Protein AF-A0A0B1RZM0-F1 (afdb_monomer_lite)

Radius of gyration: 15.38 Å; chains: 1; bounding box: 34×29×54 Å

pLDDT: mean 91.96, std 8.68, range [46.91, 98.44]

InterPro domains:
  IPR001818 Peptidase M10, metallopeptidase [PF00413] (10-128)
  IPR024079 Metallopeptidase, catalytic domain superfamily [G3DSA:3.40.390.10] (1-130)

Structure (mmCIF, N/CA/C/O backbone):
data_AF-A0A0B1RZM0-F1
#
_entry.id   AF-A0A0B1RZM0-F1
#
loop_
_atom_site.group_PDB
_atom_site.id
_atom_site.type_symbol
_atom_site.label_atom_id
_atom_site.label_alt_id
_atom_site.label_comp_id
_atom_site.label_asym_id
_atom_site.label_entity_id
_atom_site.label_seq_id
_atom_site.pdbx_PDB_ins_code
_atom_site.Cartn_x
_atom_site.Cartn_y
_atom_site.Cartn_z
_atom_site.occupancy
_atom_site.B_iso_or_equiv
_atom_site.auth_seq_id
_atom_site.auth_comp_id
_atom_site.auth_asym_id
_atom_site.auth_atom_id
_atom_site.pdbx_PDB_model_num
ATOM 1 N N . THR A 1 1 ? 2.338 5.788 38.577 1.00 54.31 1 THR A N 1
ATOM 2 C CA . THR A 1 1 ? 1.217 4.936 38.126 1.00 54.31 1 THR A CA 1
ATOM 3 C C . THR A 1 1 ? 1.691 4.113 36.946 1.00 54.31 1 THR A C 1
ATOM 5 O O . THR A 1 1 ? 2.111 4.678 35.945 1.00 54.31 1 THR A O 1
ATOM 8 N N . ASN A 1 2 ? 1.730 2.788 37.085 1.00 46.91 2 ASN A N 1
ATOM 9 C CA . ASN A 1 2 ? 2.232 1.897 36.039 1.00 46.91 2 ASN A CA 1
ATOM 10 C C . ASN A 1 2 ? 1.109 1.699 35.005 1.00 46.91 2 ASN A C 1
ATOM 12 O O . ASN A 1 2 ? 0.210 0.887 35.214 1.00 46.91 2 ASN A O 1
ATOM 16 N N . LYS A 1 3 ? 1.063 2.534 33.957 1.00 60.00 3 LYS A N 1
ATOM 17 C CA . LYS A 1 3 ? 0.074 2.367 32.882 1.00 60.00 3 LYS A CA 1
ATOM 18 C C . LYS A 1 3 ? 0.432 1.094 32.119 1.00 60.00 3 LYS A C 1
ATOM 20 O O . LYS A 1 3 ? 1.514 1.020 31.544 1.00 60.00 3 LYS A O 1
ATOM 25 N N . LEU A 1 4 ? -0.478 0.120 32.115 1.00 59.69 4 LEU A N 1
ATOM 26 C CA . LEU A 1 4 ? -0.392 -1.042 31.232 1.00 59.69 4 LEU A CA 1
ATOM 27 C C . LEU A 1 4 ? -0.128 -0.562 29.793 1.00 59.69 4 LEU A C 1
ATOM 29 O O . LEU A 1 4 ? -0.712 0.450 29.380 1.00 59.69 4 LEU A O 1
ATOM 33 N N . PRO A 1 5 ? 0.749 -1.242 29.034 1.00 65.62 5 PRO A N 1
ATOM 34 C CA . PRO A 1 5 ? 1.026 -0.856 27.661 1.00 65.62 5 PRO A CA 1
ATOM 35 C C . PRO A 1 5 ? -0.283 -0.845 26.869 1.00 65.62 5 PRO A C 1
ATOM 37 O O . PRO A 1 5 ? -1.070 -1.793 26.930 1.00 65.62 5 PRO A O 1
ATOM 40 N N . LYS A 1 6 ? -0.539 0.250 26.143 1.00 75.44 6 LYS A N 1
ATOM 41 C CA . LYS A 1 6 ? -1.706 0.339 25.260 1.00 75.44 6 LYS A 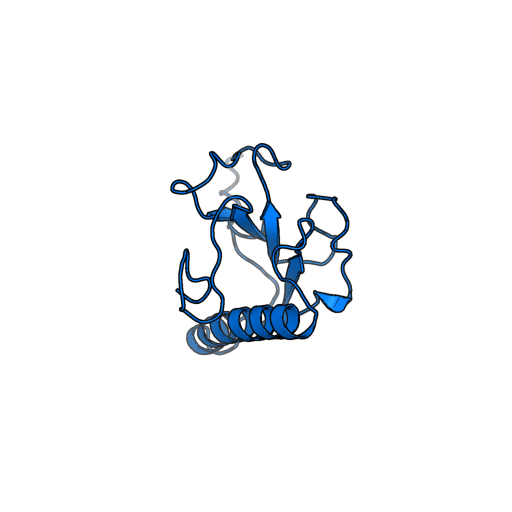CA 1
ATOM 42 C C . LYS A 1 6 ? -1.649 -0.830 24.275 1.00 75.44 6 LYS A C 1
ATOM 44 O O . LYS A 1 6 ? -0.633 -1.012 23.603 1.00 75.44 6 LYS A O 1
ATOM 49 N N . ARG A 1 7 ? -2.724 -1.625 24.209 1.00 81.00 7 ARG A N 1
ATOM 50 C CA . ARG A 1 7 ? -2.823 -2.753 23.274 1.00 81.00 7 ARG A CA 1
ATOM 51 C C . ARG A 1 7 ? -2.710 -2.215 21.850 1.00 81.00 7 ARG A C 1
ATOM 53 O O . ARG A 1 7 ? -3.385 -1.250 21.496 1.00 81.00 7 ARG A O 1
ATOM 60 N N . LYS A 1 8 ? -1.846 -2.841 21.057 1.00 90.19 8 LYS A N 1
ATOM 61 C CA . LYS A 1 8 ? -1.613 -2.481 19.660 1.00 90.19 8 LYS A CA 1
ATOM 62 C C . LYS A 1 8 ? -2.626 -3.191 18.757 1.00 90.19 8 LYS A C 1
ATOM 64 O O . LYS A 1 8 ? -2.283 -4.150 18.075 1.00 90.19 8 LYS A O 1
ATOM 69 N N . ILE A 1 9 ? -3.889 -2.776 18.855 1.00 92.62 9 ILE A N 1
ATOM 70 C CA . ILE A 1 9 ? -5.033 -3.374 18.149 1.00 92.62 9 ILE A CA 1
ATOM 71 C C . ILE A 1 9 ? -5.941 -2.286 17.567 1.00 92.62 9 ILE A C 1
ATOM 73 O O . ILE A 1 9 ? -6.014 -1.175 18.104 1.00 92.62 9 ILE A O 1
ATOM 77 N N . TRP A 1 10 ? -6.654 -2.625 16.497 1.00 93.69 10 TRP A N 1
ATOM 78 C CA . TRP A 1 10 ? -7.816 -1.860 16.055 1.00 93.69 10 TRP A CA 1
ATOM 79 C C . TRP A 1 10 ? -8.986 -2.123 16.999 1.00 93.69 10 TRP A C 1
ATOM 81 O O . TRP A 1 10 ? -9.141 -3.234 17.503 1.00 93.69 10 TRP A O 1
ATOM 91 N N . HIS A 1 11 ? -9.766 -1.085 17.287 1.00 92.06 11 HIS A N 1
ATOM 92 C CA . HIS A 1 11 ? -10.945 -1.195 18.158 1.00 92.06 11 HIS A CA 1
ATOM 93 C C . HIS A 1 11 ? -12.248 -1.081 17.360 1.00 92.06 11 HIS A C 1
ATOM 95 O O . HIS A 1 11 ? -13.318 -1.406 17.867 1.00 92.06 11 HIS A O 1
ATOM 101 N N . GLN A 1 12 ? -12.149 -0.608 16.122 1.00 93.94 12 GLN A N 1
ATOM 102 C CA . GLN A 1 12 ? -13.216 -0.545 15.146 1.00 93.94 12 GLN A CA 1
ATOM 103 C C . GLN A 1 12 ? -13.265 -1.831 14.310 1.00 93.94 12 GLN A C 1
ATOM 105 O O . GLN A 1 12 ? -12.244 -2.489 14.117 1.00 93.94 12 GLN A O 1
ATOM 110 N N . ARG A 1 13 ? -14.461 -2.163 13.814 1.00 95.81 13 ARG A N 1
ATOM 111 C CA . ARG A 1 13 ? -14.703 -3.302 12.916 1.00 95.81 13 ARG A CA 1
ATOM 112 C C . ARG A 1 13 ? -14.264 -2.997 11.484 1.00 95.81 13 ARG A C 1
ATOM 114 O O . ARG A 1 13 ? -13.594 -3.811 10.869 1.00 95.81 13 ARG A O 1
ATOM 121 N N . VAL A 1 14 ? -14.633 -1.820 10.982 1.00 97.94 14 VAL A N 1
ATOM 122 C CA . VAL A 1 14 ? -14.304 -1.379 9.621 1.00 97.94 14 VAL A CA 1
ATOM 123 C C . VAL A 1 14 ? -12.930 -0.721 9.617 1.00 97.94 14 VAL A C 1
ATOM 125 O O . VAL A 1 14 ? -12.705 0.238 10.355 1.00 97.94 14 VAL A O 1
ATOM 128 N N . ILE A 1 15 ? -12.039 -1.234 8.779 1.00 98.12 15 ILE A N 1
ATOM 129 C CA . ILE A 1 15 ? -10.664 -0.789 8.585 1.00 98.12 15 ILE A CA 1
ATOM 130 C C . ILE A 1 15 ? -10.547 -0.232 7.171 1.00 98.12 15 ILE A C 1
ATOM 132 O O . ILE A 1 15 ? -10.562 -0.971 6.185 1.00 9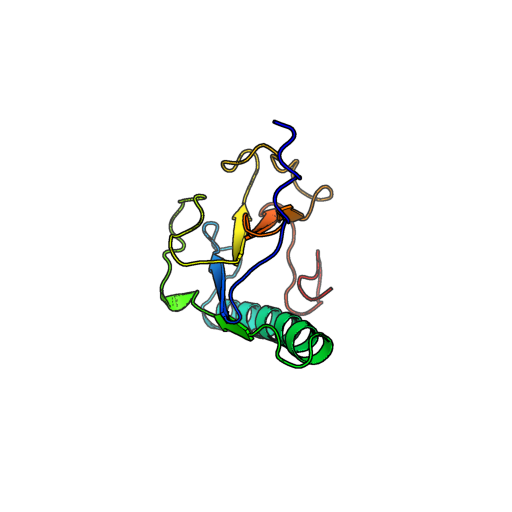8.12 15 ILE A O 1
ATOM 136 N N . ASN A 1 16 ? -10.416 1.085 7.055 1.00 98.38 16 ASN A N 1
ATOM 137 C CA . ASN A 1 16 ? -10.210 1.718 5.758 1.00 98.38 16 ASN A CA 1
ATOM 138 C C . ASN A 1 16 ? -8.756 1.534 5.319 1.00 98.38 16 ASN A C 1
ATOM 140 O O . ASN A 1 16 ? -7.836 1.910 6.047 1.00 98.38 16 ASN A O 1
ATOM 144 N N . TRP A 1 17 ? -8.521 1.024 4.116 1.00 98.44 17 TRP A N 1
ATOM 145 C CA . TRP A 1 17 ? -7.176 0.908 3.560 1.00 98.44 17 TRP A CA 1
ATOM 146 C C . TRP A 1 17 ? -7.050 1.645 2.233 1.00 98.44 17 TRP A C 1
ATOM 148 O O . TRP A 1 17 ? -8.018 1.806 1.487 1.00 98.44 17 TRP A O 1
ATOM 158 N N . ALA A 1 18 ? -5.842 2.112 1.938 1.00 97.94 18 ALA A N 1
ATOM 159 C CA . ALA A 1 18 ? -5.543 2.776 0.682 1.00 97.94 18 ALA A CA 1
ATOM 160 C C . ALA A 1 18 ? -4.205 2.313 0.114 1.00 97.94 18 ALA A C 1
ATOM 162 O O . ALA A 1 18 ? -3.234 2.178 0.851 1.00 97.94 18 ALA A O 1
ATOM 163 N N . PHE A 1 19 ? -4.156 2.118 -1.201 1.00 97.12 19 PHE A N 1
ATOM 164 C CA . PHE A 1 19 ? -2.925 1.886 -1.947 1.00 97.12 19 PHE A CA 1
ATOM 165 C C . PHE A 1 19 ? -2.477 3.169 -2.654 1.00 97.12 19 PHE A C 1
ATOM 167 O O . PHE A 1 19 ? -3.253 3.775 -3.401 1.00 97.12 19 PHE A O 1
ATOM 174 N N . ARG A 1 20 ? -1.225 3.585 -2.427 1.00 96.25 20 ARG A N 1
ATOM 175 C CA . ARG A 1 20 ? -0.642 4.816 -2.975 1.00 96.25 20 ARG A CA 1
ATOM 176 C C . ARG A 1 20 ? 0.693 4.547 -3.662 1.00 96.25 20 ARG A C 1
ATOM 178 O O . ARG A 1 20 ? 1.629 4.014 -3.072 1.00 96.25 20 ARG A O 1
ATOM 185 N N . ASP A 1 21 ? 0.786 5.000 -4.908 1.00 94.38 21 ASP A N 1
ATOM 186 C CA . ASP A 1 21 ? 1.966 4.852 -5.766 1.00 94.38 21 ASP A CA 1
ATOM 187 C C . ASP A 1 21 ? 2.467 6.230 -6.242 1.00 94.38 21 ASP A C 1
ATOM 189 O O . ASP A 1 21 ? 2.177 6.658 -7.366 1.00 94.38 21 ASP A O 1
ATOM 193 N N . PRO A 1 22 ? 3.204 6.975 -5.394 1.00 93.56 22 PRO A N 1
ATOM 194 C CA . PRO A 1 22 ? 3.723 8.293 -5.759 1.00 93.56 22 PRO A CA 1
ATOM 195 C C . PRO A 1 22 ? 4.837 8.246 -6.815 1.00 93.56 22 PRO A C 1
ATOM 197 O O . PRO A 1 22 ? 5.164 9.284 -7.401 1.00 93.56 22 PRO A O 1
ATOM 200 N N . PHE A 1 23 ? 5.412 7.068 -7.070 1.00 92.81 23 PHE A N 1
ATOM 201 C CA . PHE A 1 23 ? 6.501 6.857 -8.026 1.00 92.81 23 PHE A CA 1
ATOM 202 C C . PHE A 1 23 ? 6.019 6.375 -9.397 1.00 92.81 23 PHE A C 1
ATOM 204 O O . PHE A 1 23 ? 6.814 6.356 -10.336 1.00 92.81 23 PHE A O 1
ATOM 211 N N . LYS A 1 24 ? 4.723 6.067 -9.539 1.00 92.00 24 LYS A N 1
ATOM 212 C CA . LYS A 1 24 ? 4.109 5.544 -10.768 1.00 92.00 24 LYS A CA 1
ATOM 213 C C . LYS A 1 24 ? 4.767 4.241 -11.239 1.00 92.00 24 LYS A C 1
ATOM 215 O O . LYS A 1 24 ? 4.975 4.056 -12.439 1.00 92.00 24 LYS A O 1
ATOM 220 N N . LEU A 1 25 ? 5.105 3.357 -10.300 1.00 92.25 25 LEU A N 1
ATOM 221 C CA . LEU A 1 25 ? 5.646 2.026 -10.600 1.00 92.25 25 LEU A CA 1
ATOM 222 C C . LEU A 1 25 ? 4.609 1.139 -11.291 1.00 92.25 25 LEU A C 1
ATOM 224 O O . LEU A 1 25 ? 4.945 0.314 -12.141 1.00 92.25 25 LEU A O 1
ATOM 228 N N . VAL A 1 26 ? 3.335 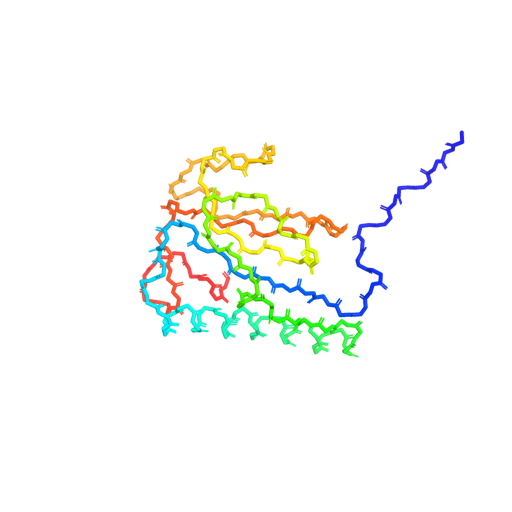1.334 -10.961 1.00 92.25 26 VAL A N 1
ATOM 229 C CA . VAL A 1 26 ? 2.215 0.678 -11.626 1.00 92.25 26 VAL A CA 1
ATOM 230 C C . VAL A 1 26 ? 1.787 1.564 -12.789 1.00 92.25 26 VAL A C 1
ATOM 232 O O . VAL A 1 26 ? 1.324 2.683 -12.578 1.00 92.25 26 VAL A O 1
ATOM 235 N N . ALA A 1 27 ? 1.993 1.093 -14.021 1.00 84.56 27 ALA A N 1
ATOM 236 C CA . ALA A 1 27 ? 1.971 1.937 -15.220 1.00 84.56 27 ALA A CA 1
ATOM 237 C C . ALA A 1 27 ? 0.615 2.617 -15.495 1.00 84.56 27 ALA A C 1
ATOM 239 O O . ALA A 1 27 ? 0.556 3.828 -15.731 1.00 84.56 27 ALA A O 1
ATOM 240 N N . ASP A 1 28 ? -0.477 1.863 -15.420 1.00 88.50 28 ASP A N 1
ATOM 241 C CA . ASP A 1 28 ? -1.808 2.277 -15.864 1.00 88.50 28 ASP A CA 1
ATOM 242 C C . ASP A 1 28 ? -2.893 1.942 -14.827 1.00 88.50 28 ASP A C 1
ATOM 244 O O . ASP A 1 28 ? -2.645 1.278 -13.816 1.00 88.50 28 ASP A O 1
ATOM 248 N N . ASP A 1 29 ? -4.095 2.472 -15.052 1.00 89.81 29 ASP A N 1
ATOM 249 C CA . ASP A 1 29 ? -5.215 2.334 -14.117 1.00 89.81 29 ASP A CA 1
ATOM 250 C C . ASP A 1 29 ? -5.740 0.898 -14.033 1.00 89.81 29 ASP A C 1
ATOM 252 O O . ASP A 1 29 ? -6.200 0.486 -12.970 1.00 89.81 29 ASP A O 1
ATOM 256 N N . GLU A 1 30 ? -5.607 0.115 -15.106 1.00 92.19 30 GLU A N 1
ATOM 257 C CA . GLU A 1 30 ? -5.979 -1.301 -15.123 1.00 92.19 30 GLU A CA 1
ATOM 258 C C . GLU A 1 30 ? -5.067 -2.110 -14.194 1.00 92.19 30 GLU A C 1
ATOM 260 O O . GLU A 1 30 ? -5.543 -2.852 -13.334 1.00 92.19 30 GLU A O 1
ATOM 265 N N . ARG A 1 31 ? -3.751 -1.899 -14.268 1.00 92.06 31 ARG A N 1
ATOM 266 C CA . ARG A 1 31 ? -2.786 -2.530 -13.361 1.00 92.06 31 ARG A CA 1
ATOM 267 C C . ARG A 1 31 ? -2.952 -2.044 -11.926 1.00 92.06 31 ARG A C 1
ATOM 269 O O . ARG A 1 31 ? -2.827 -2.845 -11.005 1.00 92.06 31 ARG A O 1
ATOM 276 N N . ARG A 1 32 ? -3.266 -0.763 -11.702 1.00 92.81 32 ARG A N 1
ATOM 277 C CA . ARG A 1 32 ? -3.576 -0.255 -10.349 1.00 92.81 32 ARG A CA 1
ATOM 278 C C . ARG A 1 32 ? -4.830 -0.913 -9.789 1.00 92.81 32 ARG A C 1
ATOM 280 O O . ARG A 1 32 ? -4.859 -1.254 -8.609 1.00 92.81 32 ARG A O 1
ATOM 287 N N . HIS A 1 33 ? -5.846 -1.113 -10.624 1.00 93.69 33 HIS A N 1
ATOM 288 C CA . HIS A 1 33 ? -7.035 -1.862 -10.245 1.00 93.69 33 HIS A CA 1
ATOM 289 C C . HIS A 1 33 ? -6.690 -3.317 -9.906 1.00 93.69 33 HIS A C 1
ATOM 291 O O . HIS A 1 33 ? -7.091 -3.788 -8.846 1.00 93.69 33 HIS A O 1
ATOM 297 N N . LEU A 1 34 ? -5.871 -3.992 -10.721 1.00 93.50 34 LEU A N 1
ATOM 298 C CA . LEU A 1 34 ? -5.403 -5.350 -10.436 1.00 93.50 34 LEU A CA 1
ATOM 299 C C . LEU A 1 34 ? -4.680 -5.436 -9.085 1.00 93.50 34 LEU A C 1
ATOM 301 O O . LEU A 1 34 ? -5.005 -6.299 -8.277 1.00 93.50 34 LEU A O 1
ATOM 305 N N . VAL A 1 35 ? -3.757 -4.515 -8.794 1.00 94.94 35 VAL A N 1
ATOM 306 C CA . VAL A 1 35 ? -3.064 -4.463 -7.494 1.00 94.94 35 VAL A CA 1
ATOM 307 C C . VAL A 1 35 ? -4.056 -4.323 -6.339 1.00 94.94 35 VAL A C 1
ATOM 309 O O . VAL A 1 35 ? -3.956 -5.043 -5.348 1.00 94.94 35 VAL A O 1
ATOM 312 N N . ARG A 1 36 ? -5.060 -3.452 -6.477 1.00 96.44 36 ARG A N 1
ATOM 313 C CA . ARG A 1 36 ? -6.109 -3.288 -5.461 1.00 96.44 36 ARG A CA 1
ATOM 314 C C . ARG A 1 36 ? -6.955 -4.550 -5.286 1.00 96.44 36 ARG A C 1
ATOM 316 O O . ARG A 1 36 ? -7.297 -4.884 -4.155 1.00 96.44 36 ARG A O 1
ATOM 323 N N . VAL A 1 37 ? -7.253 -5.278 -6.362 1.00 95.88 37 VAL A N 1
ATOM 324 C CA . VAL A 1 37 ? -7.950 -6.576 -6.302 1.00 95.88 37 VAL A CA 1
ATOM 325 C C . VAL A 1 37 ? -7.103 -7.627 -5.579 1.00 95.88 37 VAL A C 1
ATOM 327 O O . VAL A 1 37 ? -7.631 -8.362 -4.746 1.00 95.88 37 VAL A O 1
ATOM 330 N N . LEU A 1 38 ? -5.793 -7.675 -5.831 1.00 95.44 38 LEU A N 1
ATOM 331 C CA . LEU A 1 38 ? -4.880 -8.595 -5.141 1.00 95.44 38 LEU A CA 1
ATOM 332 C C . LEU A 1 38 ? -4.819 -8.308 -3.638 1.00 95.44 38 LEU A C 1
ATOM 334 O O . LEU A 1 38 ? -4.988 -9.219 -2.830 1.00 95.44 38 LEU A O 1
ATOM 338 N N . ILE A 1 39 ? -4.670 -7.036 -3.261 1.00 96.69 39 ILE A N 1
ATOM 339 C CA . ILE A 1 39 ? -4.701 -6.607 -1.857 1.00 96.69 39 ILE A CA 1
ATOM 340 C C . ILE A 1 39 ? -6.056 -6.945 -1.216 1.00 96.69 39 ILE A C 1
ATOM 342 O O . ILE A 1 39 ? -6.097 -7.490 -0.116 1.00 96.69 39 ILE A O 1
ATOM 346 N N . SER A 1 40 ? -7.166 -6.692 -1.919 1.00 97.56 40 SER A N 1
ATOM 347 C CA . SER A 1 40 ? -8.514 -7.045 -1.441 1.00 97.56 40 SER A CA 1
ATOM 348 C C . SER A 1 40 ? -8.663 -8.550 -1.218 1.00 97.56 40 SER A C 1
ATOM 350 O O . SER A 1 40 ? -9.273 -8.968 -0.242 1.00 97.56 40 SER A O 1
ATOM 352 N N . THR A 1 41 ? -8.072 -9.372 -2.090 1.00 96.06 41 THR A N 1
ATOM 353 C CA . THR A 1 41 ? -8.085 -10.836 -1.956 1.00 96.06 41 THR A CA 1
ATOM 354 C C . THR A 1 41 ? -7.326 -11.277 -0.705 1.00 96.06 41 THR A C 1
ATOM 356 O O . THR A 1 41 ? -7.810 -12.130 0.032 1.00 96.06 41 THR A O 1
ATOM 359 N N . ALA A 1 42 ? -6.171 -10.666 -0.420 1.00 95.19 42 ALA A N 1
ATOM 360 C CA . ALA A 1 42 ? -5.437 -10.929 0.815 1.00 95.19 42 ALA A CA 1
ATOM 361 C C . ALA A 1 42 ? -6.241 -10.510 2.059 1.00 95.19 42 ALA A C 1
ATOM 363 O O . ALA A 1 42 ? -6.286 -11.255 3.035 1.00 95.19 42 ALA A O 1
ATOM 364 N N . PHE A 1 43 ? -6.912 -9.354 2.028 1.00 96.69 43 PHE A N 1
ATOM 365 C CA . PHE A 1 43 ? -7.776 -8.927 3.130 1.00 96.69 43 PHE A CA 1
ATOM 366 C C . PHE A 1 43 ? -8.980 -9.846 3.334 1.00 96.69 43 PHE A C 1
ATOM 368 O O . PHE A 1 43 ? -9.269 -10.176 4.478 1.00 96.69 43 PHE A O 1
ATOM 375 N N . ALA A 1 44 ? -9.608 -10.342 2.268 1.00 96.25 44 ALA A N 1
ATOM 376 C CA . ALA A 1 44 ? -10.718 -11.288 2.373 1.00 96.25 44 ALA A CA 1
ATOM 377 C C . ALA A 1 44 ? -10.331 -12.572 3.134 1.00 96.25 44 ALA A C 1
ATOM 379 O O . ALA A 1 44 ? -11.133 -13.092 3.906 1.00 96.25 44 ALA A O 1
ATOM 380 N N . LEU A 1 45 ? -9.087 -13.053 2.992 1.00 96.19 45 LEU A N 1
ATOM 381 C CA . LEU A 1 45 ? -8.587 -14.184 3.787 1.00 96.19 45 LEU A CA 1
ATOM 382 C C . LEU A 1 45 ? -8.537 -13.860 5.287 1.00 96.19 45 LEU A C 1
ATOM 384 O O . LEU A 1 45 ? -8.815 -14.723 6.117 1.00 96.19 45 LEU A O 1
ATOM 388 N N . TRP A 1 46 ? -8.187 -12.623 5.645 1.00 96.00 46 TRP A N 1
ATOM 389 C CA . TRP A 1 46 ? -8.197 -12.175 7.037 1.00 96.00 46 TRP A CA 1
ATOM 390 C C . TRP A 1 46 ? -9.612 -11.974 7.572 1.00 96.00 46 TRP A C 1
ATOM 392 O O . TRP A 1 46 ? -9.853 -12.309 8.726 1.00 96.00 46 TRP A O 1
ATOM 402 N N . GLU A 1 47 ? -10.538 -11.450 6.771 1.00 96.81 47 GLU A N 1
ATOM 403 C CA . GLU A 1 47 ? -11.950 -11.327 7.163 1.00 96.81 47 GLU A CA 1
ATOM 404 C C . GLU A 1 47 ? -12.558 -12.696 7.472 1.00 96.81 47 GLU A C 1
ATOM 406 O O . GLU A 1 47 ? -13.185 -12.858 8.519 1.00 96.81 47 GLU A O 1
ATOM 411 N N . ASP A 1 48 ? -12.314 -13.682 6.604 1.00 96.94 48 ASP A N 1
ATOM 412 C CA . ASP A 1 48 ? -12.767 -15.066 6.775 1.00 96.94 48 ASP A CA 1
ATOM 413 C C . ASP A 1 48 ? -12.155 -15.708 8.028 1.00 96.94 48 ASP A C 1
ATOM 415 O O . ASP A 1 48 ? -12.872 -16.184 8.908 1.00 96.94 48 ASP A O 1
ATOM 419 N N . ALA A 1 49 ? -10.829 -15.622 8.185 1.00 97.31 49 ALA A N 1
ATOM 420 C CA . ALA A 1 49 ? -10.131 -16.166 9.351 1.00 97.31 49 ALA A CA 1
ATOM 421 C C . ALA A 1 49 ? -10.546 -15.509 10.682 1.00 97.31 49 ALA A C 1
ATOM 423 O O . ALA A 1 49 ? -10.337 -16.085 11.753 1.00 97.31 49 ALA A O 1
ATOM 424 N N . LEU A 1 50 ? -11.103 -14.297 10.625 1.00 95.44 50 LEU A N 1
ATOM 425 C CA . LEU A 1 50 ? -11.598 -13.544 11.773 1.00 95.44 50 LEU A CA 1
ATOM 426 C C . LEU A 1 50 ? -13.125 -13.604 11.912 1.00 95.44 50 LEU A C 1
ATOM 428 O O . LEU A 1 50 ? -13.661 -12.837 12.708 1.00 95.44 50 LEU A O 1
ATOM 432 N N . ASP A 1 51 ? -13.824 -14.470 11.173 1.00 95.06 51 ASP A N 1
ATOM 433 C CA . ASP A 1 51 ? -15.288 -14.626 11.225 1.00 95.06 51 ASP A CA 1
ATOM 434 C C . ASP A 1 51 ? -16.040 -13.283 11.078 1.00 95.06 51 ASP A C 1
ATOM 436 O O . ASP A 1 51 ? -16.996 -12.968 11.791 1.00 95.06 51 ASP A O 1
ATOM 440 N N . GLY A 1 52 ? -15.534 -12.406 10.203 1.00 87.50 52 GLY A N 1
ATOM 441 C CA . GLY A 1 52 ? -16.104 -11.077 9.964 1.00 87.50 52 GLY A CA 1
ATOM 442 C C . GLY A 1 52 ? -16.012 -10.109 11.153 1.00 87.50 52 GLY A C 1
ATOM 443 O O . GLY A 1 52 ? -16.730 -9.105 11.194 1.00 87.50 52 GLY A O 1
ATOM 444 N N . HIS A 1 53 ? -15.152 -10.373 12.145 1.00 93.81 53 HIS A N 1
ATOM 445 C CA . HIS A 1 53 ? -14.883 -9.422 13.231 1.00 93.81 53 HIS A CA 1
ATOM 446 C C . HIS A 1 53 ? -14.171 -8.150 12.753 1.00 93.81 53 HIS A C 1
ATOM 448 O O . HIS A 1 53 ? -14.280 -7.116 13.418 1.00 93.81 53 HIS A O 1
ATOM 454 N N . LEU A 1 54 ? -13.474 -8.224 11.618 1.00 95.81 54 LEU A N 1
ATOM 455 C CA . LEU A 1 54 ? -12.950 -7.080 10.882 1.00 95.81 54 LEU A CA 1
ATOM 456 C C . LEU A 1 54 ? -13.485 -7.092 9.449 1.00 95.81 54 LEU A C 1
ATOM 458 O O . LEU A 1 54 ? -13.716 -8.156 8.884 1.00 95.81 54 LEU A O 1
ATOM 462 N N . GLU A 1 55 ? -13.639 -5.896 8.892 1.00 97.38 55 GLU A N 1
ATOM 463 C CA . GLU A 1 55 ? -14.000 -5.625 7.498 1.00 97.38 55 GLU A CA 1
ATOM 464 C C . GLU A 1 55 ? -12.993 -4.619 6.929 1.00 97.38 55 GLU A C 1
ATOM 466 O O . GLU A 1 55 ? -12.659 -3.638 7.597 1.00 97.38 55 GLU A O 1
ATOM 471 N N . PHE A 1 56 ? -12.508 -4.825 5.709 1.00 98.06 56 PHE A N 1
ATOM 472 C CA . PHE A 1 56 ? -11.500 -3.994 5.058 1.00 98.06 56 PHE A CA 1
ATOM 473 C C . PHE A 1 56 ? -12.094 -3.266 3.858 1.00 98.06 56 PHE A C 1
ATOM 475 O O . PHE A 1 56 ? -12.477 -3.862 2.854 1.00 98.06 56 PHE A O 1
ATOM 482 N N . HIS A 1 57 ? -12.135 -1.938 3.931 1.00 98.25 57 HIS A N 1
ATOM 483 C CA . HIS A 1 57 ? -12.739 -1.104 2.896 1.00 98.25 57 HIS A CA 1
ATOM 484 C C . HIS A 1 57 ? -11.675 -0.355 2.095 1.00 98.25 57 HIS A C 1
ATOM 486 O O . HIS A 1 57 ? -10.910 0.442 2.641 1.00 98.25 57 HIS A O 1
ATOM 492 N N . ASP A 1 58 ? -11.656 -0.576 0.781 1.00 98.31 58 ASP A N 1
ATOM 493 C CA . ASP A 1 58 ? -10.768 0.130 -0.142 1.00 98.31 58 ASP A CA 1
ATOM 494 C C . ASP A 1 58 ? -11.234 1.578 -0.357 1.00 98.31 58 ASP A C 1
ATOM 496 O O . ASP A 1 58 ? -12.214 1.851 -1.059 1.00 98.31 58 ASP A O 1
ATOM 500 N N . VAL A 1 59 ? -10.474 2.525 0.187 1.00 98.00 59 VAL A N 1
ATOM 501 C CA . VAL A 1 59 ? -10.688 3.969 0.015 1.00 98.00 59 VAL A CA 1
ATOM 502 C C . VAL A 1 59 ? -9.616 4.621 -0.863 1.00 98.00 59 VAL A C 1
ATOM 504 O O . VAL A 1 59 ? -9.479 5.843 -0.878 1.00 98.00 59 VAL A O 1
ATOM 507 N N . SER A 1 60 ? -8.873 3.835 -1.653 1.00 96.44 60 SER A N 1
ATOM 508 C CA . SER A 1 60 ? -7.757 4.324 -2.484 1.00 96.44 60 SER A CA 1
ATOM 509 C C . SER A 1 60 ? -8.179 5.418 -3.474 1.00 96.44 60 SER A C 1
ATOM 511 O O . SER A 1 60 ? -7.398 6.304 -3.802 1.00 96.44 60 SER A O 1
ATOM 513 N N . HIS A 1 61 ? -9.431 5.387 -3.940 1.00 93.19 61 HIS A N 1
ATOM 514 C CA . HIS A 1 61 ? -9.987 6.384 -4.860 1.00 93.19 61 HIS A CA 1
ATOM 515 C C . HIS A 1 61 ? -10.255 7.752 -4.203 1.00 93.19 61 HIS A C 1
ATOM 517 O O . HIS A 1 61 ? -10.411 8.745 -4.909 1.00 93.19 61 HIS A O 1
ATOM 523 N N . LEU A 1 62 ? -10.308 7.811 -2.868 1.00 93.00 62 LEU A N 1
ATOM 524 C CA . LEU A 1 62 ? -10.539 9.036 -2.097 1.00 93.00 62 LEU A CA 1
ATOM 525 C C . LEU A 1 62 ? -9.235 9.736 -1.699 1.00 93.00 62 LEU A C 1
ATOM 527 O O . LEU A 1 62 ? -9.272 10.863 -1.204 1.00 93.00 62 LEU A O 1
ATOM 531 N N . VAL A 1 63 ? -8.084 9.088 -1.900 1.00 92.31 63 VAL A N 1
ATOM 532 C CA . VAL A 1 63 ? -6.787 9.604 -1.460 1.00 92.31 63 VAL A CA 1
ATOM 533 C C . VAL A 1 63 ? -5.907 10.028 -2.629 1.00 92.31 63 VAL A C 1
ATOM 535 O O . VAL A 1 63 ? -5.859 9.417 -3.694 1.00 92.31 63 VAL A O 1
ATOM 538 N N . SER A 1 64 ? -5.153 11.102 -2.413 1.00 83.94 64 SER A N 1
ATOM 539 C CA . SER A 1 64 ? -4.156 11.566 -3.371 1.00 83.94 64 SER A CA 1
ATOM 540 C C . SER A 1 64 ? -2.896 10.702 -3.294 1.00 83.94 64 SER A C 1
ATOM 542 O O . SER A 1 64 ? -2.293 10.564 -2.233 1.00 83.94 64 SER A O 1
ATOM 544 N N . SER A 1 65 ? -2.440 10.211 -4.447 1.00 78.25 65 SER A N 1
ATOM 545 C CA . SER A 1 65 ? -1.114 9.586 -4.604 1.00 78.25 65 SER A CA 1
ATOM 546 C C . SER A 1 65 ? -0.013 10.596 -4.968 1.00 78.25 65 SER A C 1
ATOM 548 O O . SER A 1 65 ? 1.053 10.219 -5.444 1.00 78.25 65 SER A O 1
ATOM 550 N N . ARG A 1 66 ? -0.241 11.909 -4.808 1.00 78.44 66 ARG A N 1
ATOM 551 C CA . ARG A 1 66 ? 0.845 12.902 -4.954 1.00 78.44 66 ARG A CA 1
ATOM 552 C C . ARG A 1 66 ? 1.903 12.650 -3.871 1.00 78.44 66 ARG A C 1
ATOM 554 O O . ARG A 1 66 ? 1.540 12.106 -2.841 1.00 78.44 66 ARG A O 1
ATOM 561 N N . ARG A 1 67 ? 3.157 13.070 -4.124 1.00 72.50 67 ARG A N 1
ATOM 562 C CA . ARG A 1 67 ? 4.435 12.859 -3.379 1.00 72.50 67 ARG A CA 1
ATOM 563 C C . ARG A 1 67 ? 4.465 13.142 -1.855 1.00 72.50 67 ARG A C 1
ATOM 565 O O . ARG A 1 67 ? 5.524 13.407 -1.300 1.00 72.50 67 ARG A O 1
ATOM 572 N N . ASP A 1 68 ? 3.330 13.122 -1.184 1.00 82.75 68 ASP A N 1
ATOM 573 C CA . ASP A 1 68 ? 3.204 13.098 0.258 1.00 82.75 68 ASP A CA 1
ATOM 574 C C . ASP A 1 68 ? 3.372 11.659 0.760 1.00 82.75 68 ASP A C 1
ATOM 576 O O . ASP A 1 68 ? 2.678 10.747 0.313 1.00 82.75 68 ASP A O 1
ATOM 580 N N . VAL A 1 69 ? 4.305 11.461 1.683 1.00 85.75 69 VAL A N 1
ATOM 581 C CA . VAL A 1 69 ? 4.545 10.177 2.359 1.00 85.75 69 VAL A CA 1
ATOM 582 C C . VAL A 1 69 ? 3.773 10.076 3.675 1.00 85.75 69 VAL A C 1
ATOM 584 O O . VAL A 1 69 ? 3.763 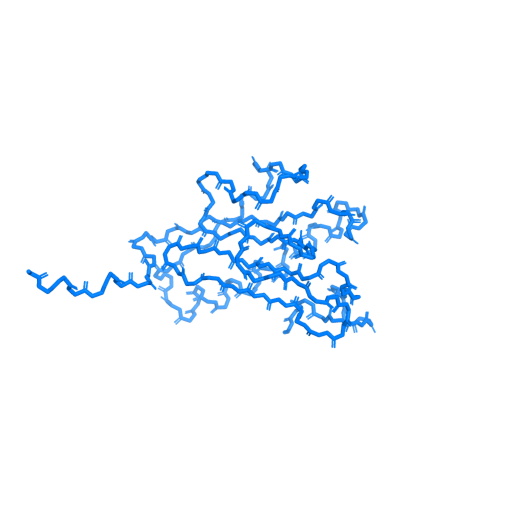9.033 4.315 1.00 85.75 69 VAL A O 1
ATOM 587 N N . THR A 1 70 ? 3.085 11.145 4.075 1.00 90.50 70 THR A N 1
ATOM 588 C CA . THR A 1 70 ? 2.251 11.167 5.273 1.00 90.50 70 THR A CA 1
ATOM 589 C C . THR A 1 70 ? 1.008 10.320 5.044 1.00 90.50 70 THR A C 1
ATOM 591 O O . THR A 1 70 ? 0.322 10.458 4.029 1.00 90.50 70 THR A O 1
ATOM 594 N N . LYS A 1 71 ? 0.701 9.462 6.016 1.00 92.88 71 LYS A N 1
ATOM 595 C CA . LYS A 1 71 ? -0.523 8.669 6.033 1.00 92.88 71 LYS A CA 1
ATOM 596 C C . LYS A 1 71 ? -1.766 9.580 5.991 1.00 92.88 71 LYS A C 1
ATOM 598 O O . LYS A 1 71 ? -1.888 10.449 6.861 1.00 92.88 71 LYS A O 1
ATOM 603 N N . PRO A 1 72 ? -2.696 9.397 5.031 1.00 93.88 72 PRO A N 1
ATOM 604 C CA . PRO A 1 72 ? -3.883 10.240 4.931 1.00 93.88 72 PRO A CA 1
ATOM 605 C C . PRO A 1 72 ? -4.809 10.111 6.154 1.00 93.88 72 PRO A C 1
ATOM 607 O O . PRO A 1 72 ? -4.925 9.027 6.735 1.00 93.88 72 PRO A O 1
ATOM 610 N N . PRO A 1 73 ? -5.520 11.184 6.545 1.00 93.12 73 PRO A N 1
ATOM 611 C CA . PRO A 1 73 ? -6.521 11.102 7.602 1.00 93.12 73 PRO A CA 1
ATOM 612 C C . PRO A 1 73 ? -7.672 10.171 7.193 1.00 93.12 73 PRO A C 1
ATOM 614 O O . PRO A 1 73 ? -8.098 10.168 6.041 1.00 93.12 73 PRO A O 1
ATOM 617 N N . GLY A 1 74 ? -8.193 9.395 8.146 1.00 94.12 74 GLY A N 1
ATOM 618 C CA . GLY A 1 74 ? -9.310 8.467 7.909 1.00 94.12 74 GLY A CA 1
ATOM 619 C C . GLY A 1 74 ? -8.936 7.163 7.193 1.00 94.12 74 GLY A C 1
ATOM 620 O O . GLY A 1 74 ? -9.816 6.335 6.964 1.00 94.12 74 GLY A O 1
ATOM 621 N N . VAL A 1 75 ? -7.653 6.969 6.870 1.00 97.19 75 VAL A N 1
ATOM 622 C CA . VAL A 1 75 ? -7.090 5.686 6.435 1.00 97.19 75 VAL A CA 1
ATOM 623 C C . VAL A 1 75 ? -6.527 4.973 7.660 1.00 97.19 75 VAL A C 1
ATOM 625 O O . VAL A 1 75 ? -5.722 5.539 8.394 1.00 97.19 75 VAL A O 1
ATOM 628 N N . ASP A 1 76 ? -6.926 3.728 7.886 1.00 97.69 76 ASP A N 1
ATOM 629 C CA . ASP A 1 76 ? -6.421 2.881 8.964 1.00 97.69 76 ASP A CA 1
ATOM 630 C C . ASP A 1 76 ? -5.195 2.076 8.526 1.00 97.69 76 ASP A C 1
ATOM 632 O O . ASP A 1 76 ? -4.275 1.922 9.324 1.00 97.69 76 ASP A O 1
ATOM 636 N N . ILE A 1 77 ? -5.121 1.635 7.266 1.00 98.12 77 ILE A N 1
ATOM 637 C CA . ILE A 1 77 ? -3.940 0.977 6.681 1.00 98.12 77 ILE A CA 1
ATOM 638 C C . ILE A 1 77 ? -3.500 1.728 5.418 1.00 98.12 77 ILE A C 1
ATOM 640 O O . ILE A 1 77 ? -4.168 1.663 4.389 1.00 98.12 77 ILE A O 1
ATOM 644 N N . ASP A 1 78 ? -2.375 2.442 5.488 1.00 97.50 78 ASP A N 1
ATOM 645 C CA . ASP A 1 78 ? -1.773 3.100 4.317 1.00 97.50 78 ASP A CA 1
ATOM 646 C C . ASP A 1 78 ? -0.715 2.185 3.696 1.00 97.50 78 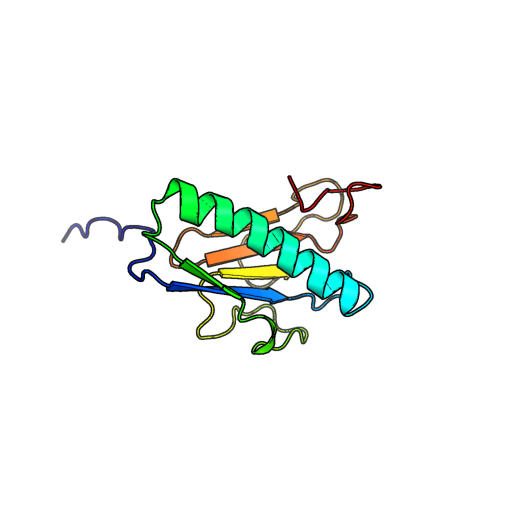ASP A C 1
ATOM 648 O O . ASP A 1 78 ? 0.309 1.904 4.321 1.00 97.50 78 ASP A O 1
ATOM 652 N N . ILE A 1 79 ? -0.996 1.691 2.490 1.00 97.81 79 ILE A N 1
ATOM 653 C CA . ILE A 1 79 ? -0.095 0.857 1.698 1.00 97.81 79 ILE A CA 1
ATOM 654 C C . ILE A 1 79 ? 0.604 1.770 0.693 1.00 97.81 79 ILE A C 1
ATOM 656 O O . ILE A 1 79 ? -0.009 2.225 -0.274 1.00 97.81 79 ILE A O 1
ATOM 660 N N . LEU A 1 80 ? 1.881 2.057 0.926 1.00 96.94 80 LEU A N 1
ATOM 661 C CA . LEU A 1 80 ? 2.617 3.105 0.223 1.00 96.94 80 LEU A CA 1
ATOM 662 C C . LEU A 1 80 ? 3.893 2.549 -0.410 1.00 96.94 80 LEU A C 1
ATOM 664 O O . LEU A 1 80 ? 4.734 1.984 0.287 1.00 96.94 80 LEU A O 1
ATOM 668 N N . PHE A 1 81 ? 4.097 2.802 -1.705 1.00 96.88 81 PHE A N 1
ATOM 669 C CA . PHE A 1 81 ? 5.451 2.742 -2.255 1.00 96.88 81 PHE A CA 1
ATOM 670 C C . PHE A 1 81 ? 6.269 3.918 -1.721 1.00 96.88 81 PHE A C 1
ATOM 672 O O . PHE A 1 81 ? 5.921 5.080 -1.947 1.00 96.88 81 PHE A O 1
ATOM 679 N N . ALA A 1 82 ? 7.361 3.608 -1.029 1.00 96.38 82 ALA A N 1
ATOM 680 C CA . ALA A 1 82 ? 8.266 4.553 -0.383 1.00 96.38 82 ALA A CA 1
ATOM 681 C C . ALA A 1 82 ? 9.720 4.253 -0.786 1.00 96.38 82 ALA A C 1
ATOM 683 O O . ALA A 1 82 ? 10.025 3.163 -1.249 1.00 96.38 82 ALA A O 1
ATOM 684 N N . LYS A 1 83 ? 10.628 5.226 -0.657 1.00 95.06 83 LYS A N 1
ATOM 685 C CA . LYS A 1 83 ? 12.036 5.071 -1.062 1.00 95.06 83 LYS A CA 1
ATOM 686 C C . LYS A 1 83 ? 12.965 5.787 -0.098 1.00 95.06 83 LYS A C 1
ATOM 688 O O . LYS A 1 83 ? 12.684 6.925 0.275 1.00 95.06 83 LYS A O 1
ATOM 693 N N . GLY A 1 84 ? 14.096 5.167 0.236 1.00 95.88 84 GLY A N 1
ATOM 694 C CA . GLY A 1 84 ? 15.107 5.765 1.109 1.00 95.88 84 GLY A CA 1
ATOM 695 C C . GLY A 1 84 ? 14.499 6.262 2.422 1.00 95.88 84 GLY A C 1
ATOM 696 O O . GLY A 1 84 ? 13.699 5.564 3.036 1.00 95.88 84 GLY A O 1
ATOM 697 N N . SER A 1 85 ? 14.834 7.485 2.840 1.00 96.06 85 SER A N 1
ATOM 698 C CA . SER A 1 85 ? 14.157 8.143 3.966 1.00 96.06 85 SER A CA 1
ATOM 699 C C . SER A 1 85 ? 12.774 8.653 3.549 1.00 96.06 85 SER A C 1
ATOM 701 O O . SER A 1 85 ? 12.667 9.470 2.633 1.00 96.06 85 SER A O 1
ATOM 703 N N . HIS A 1 86 ? 11.724 8.185 4.229 1.00 94.81 86 HIS A N 1
ATOM 704 C CA . HIS A 1 86 ? 10.334 8.389 3.804 1.00 94.81 86 HIS A CA 1
ATOM 705 C C . HIS A 1 86 ? 9.366 8.712 4.959 1.00 94.81 86 HIS A C 1
ATOM 707 O O . HIS A 1 86 ? 8.191 8.364 4.917 1.00 94.81 86 HIS A O 1
ATOM 713 N N . GLY A 1 87 ? 9.841 9.442 5.972 1.00 90.38 87 GLY A N 1
ATOM 714 C CA . GLY A 1 87 ? 8.979 10.059 6.994 1.00 90.38 87 GLY A CA 1
ATOM 715 C C . GLY A 1 87 ? 8.770 9.244 8.274 1.00 90.38 87 GLY A C 1
ATOM 716 O O . GLY A 1 87 ? 8.167 9.758 9.216 1.00 90.38 87 GLY A O 1
ATOM 717 N N . ASP A 1 88 ? 9.314 8.031 8.352 1.00 91.75 88 ASP A N 1
ATOM 718 C CA . ASP A 1 88 ? 9.438 7.254 9.586 1.00 91.75 88 ASP A CA 1
ATOM 719 C C . ASP A 1 88 ? 10.921 6.987 9.940 1.00 91.75 88 ASP A C 1
ATOM 721 O O . ASP A 1 88 ? 11.824 7.662 9.439 1.00 91.75 88 ASP A O 1
ATOM 725 N N . LYS A 1 89 ? 11.176 6.085 10.898 1.00 92.19 89 LYS A N 1
ATOM 726 C CA . LYS A 1 89 ? 12.528 5.785 11.404 1.00 92.19 89 LYS A CA 1
ATOM 727 C C . LYS A 1 89 ? 13.215 4.624 10.675 1.00 92.19 89 LYS A C 1
ATOM 729 O O . LYS A 1 89 ? 14.350 4.315 11.023 1.00 92.19 89 LYS A O 1
ATOM 734 N N . GLU A 1 90 ? 12.557 4.010 9.697 1.00 94.62 90 GLU A N 1
ATOM 735 C CA . GLU A 1 90 ? 12.978 2.764 9.054 1.00 94.62 90 GLU A CA 1
ATOM 736 C C . GLU A 1 90 ? 13.233 3.026 7.559 1.00 94.62 90 GLU A C 1
ATOM 738 O O . GLU A 1 90 ? 12.474 2.647 6.678 1.00 94.62 90 GLU A O 1
ATOM 743 N N . ALA A 1 91 ? 14.302 3.756 7.237 1.00 97.06 91 ALA A N 1
ATOM 744 C CA . ALA A 1 91 ? 14.606 4.074 5.841 1.00 97.06 91 ALA A CA 1
ATOM 745 C C . ALA A 1 91 ? 14.885 2.806 5.006 1.00 97.06 91 ALA A C 1
ATOM 747 O O . ALA A 1 91 ? 15.597 1.911 5.460 1.00 97.06 91 ALA A O 1
ATOM 748 N N . PHE A 1 92 ? 14.400 2.773 3.761 1.00 98.06 92 PHE A N 1
ATOM 749 C CA . PHE A 1 92 ? 14.747 1.708 2.816 1.00 98.06 92 PHE A CA 1
ATOM 750 C C . PHE A 1 92 ? 16.208 1.806 2.371 1.00 98.06 92 PHE A C 1
ATOM 752 O O . PHE A 1 92 ? 16.769 2.899 2.238 1.00 98.06 92 PHE A O 1
ATOM 759 N N . ASP A 1 93 ? 16.813 0.648 2.124 1.00 96.56 93 ASP A N 1
ATOM 760 C CA . ASP A 1 93 ? 18.235 0.465 1.836 1.00 96.56 93 ASP A CA 1
ATOM 761 C C . ASP A 1 93 ? 18.524 0.054 0.380 1.00 96.56 93 ASP A C 1
ATOM 763 O O . ASP A 1 93 ? 19.674 -0.251 0.029 1.00 96.56 93 ASP A O 1
ATOM 767 N N . GLY A 1 94 ? 17.494 0.146 -0.466 1.00 94.88 94 GLY A N 1
ATOM 768 C CA . GLY A 1 94 ? 17.538 -0.081 -1.900 1.00 94.88 94 GLY A CA 1
ATOM 769 C C . GLY A 1 94 ? 17.410 -1.553 -2.280 1.00 94.88 94 GLY A C 1
ATOM 770 O O . GLY A 1 94 ? 17.421 -2.456 -1.450 1.00 94.88 94 GLY A O 1
ATOM 771 N N . ARG A 1 95 ? 17.349 -1.785 -3.593 1.00 96.44 95 ARG A N 1
ATOM 772 C CA . ARG A 1 95 ? 17.026 -3.079 -4.205 1.00 96.44 95 ARG A CA 1
ATOM 773 C C . ARG A 1 95 ? 17.780 -4.287 -3.624 1.00 96.44 95 ARG A C 1
ATOM 775 O O . ARG A 1 95 ? 19.010 -4.288 -3.530 1.00 96.44 95 ARG A O 1
ATOM 782 N N . GLY A 1 96 ? 17.043 -5.381 -3.442 1.00 94.50 96 GLY A N 1
ATOM 783 C CA . GLY A 1 96 ? 17.520 -6.703 -3.045 1.00 94.50 96 GLY A CA 1
ATOM 784 C C . GLY A 1 96 ? 17.688 -6.866 -1.537 1.00 94.50 96 GLY A C 1
ATOM 785 O O . GLY A 1 96 ? 18.413 -7.770 -1.114 1.00 94.50 96 GLY A O 1
ATOM 786 N N . ARG A 1 97 ? 17.089 -5.978 -0.737 1.00 94.38 97 ARG A N 1
ATOM 787 C CA . ARG A 1 97 ? 17.282 -5.912 0.717 1.00 94.38 97 ARG A CA 1
ATOM 788 C C . ARG A 1 97 ? 15.936 -5.843 1.435 1.00 94.38 97 ARG A C 1
ATOM 790 O O . ARG A 1 97 ? 15.174 -6.806 1.347 1.00 94.38 97 ARG A O 1
ATOM 797 N N . MET A 1 98 ? 15.646 -4.782 2.189 1.00 96.00 98 MET A N 1
ATOM 798 C CA . MET A 1 98 ? 14.359 -4.650 2.863 1.00 96.00 98 MET A CA 1
ATOM 799 C C . MET A 1 98 ? 13.271 -4.325 1.841 1.00 96.00 98 MET A C 1
ATOM 801 O O . MET A 1 98 ? 13.131 -3.190 1.410 1.00 96.00 98 MET A O 1
ATOM 805 N N . VAL A 1 99 ? 12.458 -5.321 1.493 1.00 96.94 99 VAL A N 1
ATOM 806 C CA . VAL A 1 99 ? 11.391 -5.141 0.496 1.00 96.94 99 VAL A CA 1
ATOM 807 C C . VAL A 1 99 ? 10.170 -4.402 1.049 1.00 96.94 99 VAL A C 1
ATOM 809 O O . VAL A 1 99 ? 9.438 -3.767 0.294 1.00 96.94 99 VAL A O 1
ATOM 812 N N . ALA A 1 100 ? 9.917 -4.499 2.356 1.00 97.06 100 ALA A N 1
ATOM 813 C CA . ALA A 1 100 ? 8.7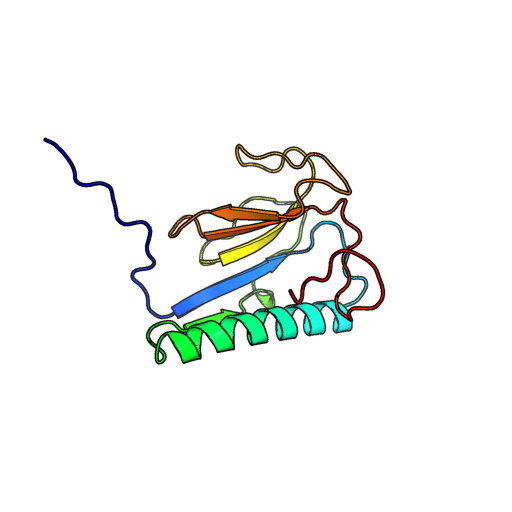59 -3.895 2.998 1.00 97.06 100 ALA A CA 1
ATOM 814 C C . ALA A 1 100 ? 8.928 -3.803 4.519 1.00 97.06 100 ALA A C 1
ATOM 816 O O . ALA A 1 100 ? 9.649 -4.600 5.124 1.00 97.06 100 ALA A O 1
ATOM 817 N N . HIS A 1 101 ? 8.175 -2.900 5.147 1.00 97.12 101 HIS A N 1
ATOM 818 C CA . HIS A 1 101 ? 7.960 -2.896 6.596 1.00 97.12 101 HIS A CA 1
ATOM 819 C C . HIS A 1 101 ? 6.537 -2.482 6.955 1.00 97.12 101 HIS A C 1
ATOM 821 O O . HIS A 1 101 ? 5.782 -1.971 6.127 1.00 97.12 101 HIS A O 1
ATOM 827 N N . SER A 1 102 ? 6.160 -2.671 8.219 1.00 96.25 102 SER A N 1
ATOM 828 C CA . SER A 1 102 ? 4.829 -2.314 8.708 1.00 96.25 102 SER A CA 1
ATOM 829 C C . SER A 1 102 ? 4.858 -1.796 10.143 1.00 96.25 102 SER A C 1
ATOM 831 O O . SER A 1 102 ? 5.824 -2.001 10.882 1.00 96.25 102 SER A O 1
ATOM 833 N N . ALA A 1 103 ? 3.771 -1.145 10.559 1.00 94.31 103 ALA A N 1
ATOM 834 C CA . ALA A 1 103 ? 3.560 -0.764 11.950 1.00 94.31 103 ALA A CA 1
ATOM 835 C C . ALA A 1 103 ? 2.285 -1.397 12.498 1.00 94.31 103 ALA A C 1
ATOM 837 O O . ALA A 1 103 ? 1.220 -1.341 11.882 1.00 94.31 103 ALA A O 1
ATOM 838 N N . TYR A 1 104 ? 2.383 -1.919 13.719 1.00 93.75 104 TYR A N 1
ATOM 839 C CA . TYR A 1 104 ? 1.232 -2.424 14.456 1.00 93.75 104 TYR A CA 1
ATOM 840 C C . TYR A 1 104 ? 0.101 -1.381 14.566 1.00 93.75 104 TYR A C 1
ATOM 842 O O . TYR A 1 104 ? 0.372 -0.174 14.632 1.00 93.75 104 TYR A O 1
ATOM 850 N N . PRO A 1 105 ? -1.158 -1.822 14.710 1.00 94.50 105 PRO A N 1
ATOM 851 C CA . PRO A 1 105 ? -2.267 -0.930 15.020 1.00 94.50 105 PRO A CA 1
ATOM 852 C C . PRO A 1 105 ? -2.026 -0.083 16.289 1.00 94.50 105 PRO A C 1
ATOM 854 O O . PRO A 1 105 ? -1.394 -0.557 17.237 1.00 94.50 105 PRO A O 1
ATOM 857 N N . PRO A 1 106 ? -2.533 1.161 16.359 1.00 91.38 106 PRO A N 1
ATOM 858 C CA . PRO A 1 106 ? -3.277 1.860 15.316 1.00 91.38 106 PRO A CA 1
ATOM 859 C C . PRO A 1 106 ? -2.380 2.606 14.306 1.00 91.38 106 PRO A C 1
ATOM 861 O O . PRO A 1 106 ? -2.858 3.464 13.569 1.00 91.38 106 PRO A O 1
ATOM 864 N N . GLY A 1 107 ? -1.068 2.333 14.293 1.00 91.19 107 GLY A N 1
ATOM 865 C CA . GLY A 1 107 ? -0.126 2.970 13.369 1.00 91.19 107 GLY A CA 1
ATOM 866 C C . GLY A 1 107 ? -0.487 2.671 11.918 1.00 91.19 107 GLY A C 1
ATOM 867 O O . GLY A 1 107 ? -0.703 3.603 11.149 1.00 91.19 107 GLY A O 1
ATOM 868 N N . GLY A 1 108 ? -0.645 1.383 11.590 1.00 93.88 108 GLY A N 1
ATOM 869 C CA . GLY A 1 108 ? -1.305 0.924 10.368 1.00 93.88 108 GLY A CA 1
ATOM 870 C C . GLY A 1 108 ? -0.695 1.493 9.092 1.00 93.88 108 GLY A C 1
ATOM 871 O O . GLY A 1 108 ? -1.354 2.230 8.359 1.00 93.88 108 GLY A O 1
ATOM 872 N N . ILE A 1 109 ? 0.576 1.178 8.875 1.00 95.69 109 ILE A N 1
ATOM 873 C CA . ILE A 1 109 ? 1.273 1.407 7.610 1.00 95.69 109 ILE A CA 1
ATOM 874 C C . ILE A 1 109 ? 1.775 0.067 7.079 1.00 95.69 109 ILE A C 1
ATOM 876 O O . ILE A 1 109 ? 2.116 -0.821 7.867 1.00 95.69 109 ILE A O 1
ATOM 880 N N . LEU A 1 110 ? 1.846 -0.043 5.759 1.00 97.00 110 LEU A N 1
ATOM 881 C CA . LEU A 1 110 ? 2.634 -1.028 5.034 1.00 97.00 110 LEU A CA 1
ATOM 882 C C . LEU A 1 110 ? 3.412 -0.260 3.969 1.00 97.00 110 LEU A C 1
ATOM 884 O O . LEU A 1 110 ? 2.841 0.199 2.983 1.00 97.00 110 LEU A O 1
ATOM 888 N N . HIS A 1 111 ? 4.707 -0.081 4.184 1.00 97.62 111 HIS A N 1
ATOM 889 C CA . HIS A 1 111 ? 5.563 0.535 3.181 1.00 97.62 111 HIS A CA 1
ATOM 890 C C . HIS A 1 111 ? 6.234 -0.556 2.362 1.00 97.62 111 HIS A C 1
ATOM 892 O O . HIS A 1 111 ? 6.702 -1.551 2.913 1.00 97.62 111 HIS A O 1
ATOM 898 N N . LEU A 1 112 ? 6.274 -0.347 1.052 1.00 97.44 112 LEU A N 1
ATOM 899 C CA . LEU A 1 112 ? 6.907 -1.211 0.064 1.00 97.44 112 LEU A CA 1
ATOM 900 C C . LEU A 1 112 ? 8.078 -0.435 -0.545 1.00 97.44 112 LEU A C 1
ATOM 902 O O . LEU A 1 112 ? 7.888 0.720 -0.943 1.00 97.44 112 LEU A O 1
ATOM 906 N N . ASP A 1 113 ? 9.263 -1.038 -0.635 1.00 97.81 113 ASP A N 1
ATOM 907 C CA . ASP A 1 113 ? 10.422 -0.356 -1.214 1.00 97.81 113 ASP A CA 1
ATOM 908 C C . ASP A 1 113 ? 10.221 -0.158 -2.720 1.00 97.81 113 ASP A C 1
ATOM 910 O O . ASP A 1 113 ? 10.130 -1.106 -3.503 1.00 97.81 113 ASP A O 1
ATOM 914 N N . ALA A 1 114 ? 10.152 1.099 -3.139 1.00 96.69 114 ALA A N 1
ATOM 915 C CA . ALA A 1 114 ? 9.974 1.497 -4.523 1.00 96.69 114 ALA A CA 1
ATOM 916 C C . ALA A 1 114 ? 11.200 1.200 -5.409 1.00 96.69 114 ALA A C 1
ATOM 918 O O . ALA A 1 114 ? 11.092 1.307 -6.632 1.00 96.69 114 ALA A O 1
ATOM 919 N N . ASP A 1 115 ? 12.354 0.851 -4.828 1.00 97.38 115 ASP A N 1
ATOM 920 C CA . ASP A 1 115 ? 13.537 0.405 -5.577 1.00 97.38 115 ASP A CA 1
ATOM 921 C C . ASP A 1 115 ? 13.480 -1.072 -6.003 1.00 97.38 115 ASP A C 1
ATOM 923 O O . ASP A 1 115 ? 14.263 -1.515 -6.860 1.00 97.38 115 ASP A O 1
ATOM 927 N N . GLU A 1 116 ? 12.537 -1.844 -5.460 1.00 97.44 116 GLU A N 1
ATOM 928 C CA . GLU A 1 116 ? 12.374 -3.246 -5.823 1.00 97.44 116 GLU A CA 1
ATOM 929 C C . GLU A 1 116 ? 11.724 -3.441 -7.195 1.00 97.44 116 GLU A C 1
ATOM 931 O O . GLU A 1 116 ? 10.947 -2.629 -7.702 1.00 97.44 116 GLU A O 1
ATOM 936 N N . ASN A 1 117 ? 12.049 -4.574 -7.825 1.00 95.06 117 ASN A N 1
ATOM 937 C CA . ASN A 1 117 ? 11.378 -4.989 -9.055 1.00 95.06 117 ASN A CA 1
ATOM 938 C C . ASN A 1 117 ? 10.043 -5.654 -8.725 1.00 95.06 117 ASN A C 1
ATOM 940 O O . ASN A 1 117 ? 9.981 -6.879 -8.685 1.00 95.06 117 ASN A O 1
ATOM 944 N N . TRP A 1 118 ? 8.991 -4.887 -8.477 1.00 95.00 118 TRP A N 1
ATOM 945 C CA . TRP A 1 118 ? 7.692 -5.478 -8.159 1.00 95.00 118 TRP A CA 1
ATOM 946 C C . TRP A 1 118 ? 7.067 -6.200 -9.358 1.00 95.00 118 TRP A C 1
ATOM 948 O O . TRP A 1 118 ? 7.061 -5.694 -10.482 1.00 95.00 118 TRP A O 1
ATOM 958 N N . SER A 1 119 ? 6.518 -7.383 -9.099 1.00 92.19 119 SER A N 1
ATOM 959 C CA . SER A 1 119 ? 5.647 -8.133 -9.999 1.00 92.19 119 SER A CA 1
ATOM 960 C C . SER A 1 119 ? 4.270 -8.276 -9.363 1.00 92.19 119 SER A C 1
ATOM 962 O O . SER A 1 119 ? 4.140 -8.493 -8.160 1.00 92.19 119 SER A O 1
ATOM 964 N N . PHE A 1 120 ? 3.239 -8.154 -10.196 1.00 88.75 120 PHE A N 1
ATOM 965 C CA . PHE A 1 120 ? 1.834 -8.279 -9.793 1.00 88.75 120 PHE A CA 1
ATOM 966 C C . PHE A 1 120 ? 1.158 -9.500 -10.436 1.00 88.75 120 PHE A C 1
ATOM 968 O O . PHE A 1 120 ? 0.017 -9.824 -10.130 1.00 88.75 120 PHE A O 1
ATOM 975 N N . ASP A 1 121 ? 1.862 -10.176 -11.342 1.00 85.38 121 ASP A N 1
ATOM 976 C CA . ASP A 1 121 ? 1.390 -11.309 -12.139 1.00 85.38 121 ASP A CA 1
ATOM 977 C C . ASP A 1 121 ? 2.237 -12.578 -11.930 1.00 85.38 121 ASP A C 1
ATOM 979 O O . ASP A 1 121 ? 1.922 -13.630 -12.485 1.00 85.38 121 ASP A O 1
ATOM 983 N N . GLY A 1 122 ? 3.301 -12.501 -11.125 1.00 84.00 122 GLY A N 1
ATOM 984 C CA . GLY A 1 122 ? 4.236 -13.602 -10.887 1.00 84.00 122 GLY A CA 1
ATOM 985 C C . GLY A 1 122 ? 5.265 -13.823 -11.985 1.00 84.00 122 GLY A C 1
ATOM 986 O O . GLY A 1 122 ? 5.935 -14.852 -11.984 1.00 84.00 122 GLY A O 1
ATOM 987 N N . SER A 1 123 ? 5.385 -12.904 -12.943 1.00 85.94 123 SER A N 1
ATOM 988 C CA . SER A 1 123 ? 6.305 -13.063 -14.069 1.00 85.94 123 SER A CA 1
ATOM 989 C C . SER A 1 123 ? 7.775 -12.988 -13.642 1.00 85.94 123 SER A C 1
ATOM 991 O O . SER A 1 123 ? 8.551 -13.907 -13.915 1.00 85.94 123 SER A O 1
ATOM 993 N N . ARG A 1 124 ? 8.191 -11.882 -13.005 1.00 87.94 124 ARG A N 1
ATOM 994 C CA . ARG A 1 124 ? 9.581 -11.656 -12.579 1.00 87.94 124 ARG A CA 1
ATOM 995 C C . ARG A 1 124 ? 9.717 -10.537 -11.548 1.00 87.94 124 ARG A C 1
ATOM 997 O O . ARG A 1 124 ? 9.383 -9.392 -11.837 1.00 87.94 124 ARG A O 1
ATOM 1004 N N . GLY A 1 125 ? 10.377 -10.830 -10.429 1.00 92.06 125 GLY A N 1
ATOM 1005 C CA . GLY A 1 125 ? 10.715 -9.845 -9.401 1.00 92.06 125 GLY A CA 1
ATOM 1006 C C . GLY A 1 125 ? 10.197 -10.234 -8.021 1.00 92.06 125 GLY A C 1
ATOM 1007 O O . GLY A 1 125 ? 9.951 -11.413 -7.781 1.00 92.06 125 GLY A O 1
ATOM 1008 N N . VAL A 1 126 ? 10.053 -9.251 -7.133 1.00 92.69 126 VAL A N 1
ATOM 1009 C CA . VAL A 1 126 ? 9.378 -9.425 -5.841 1.00 92.69 126 VAL A CA 1
ATOM 1010 C C . VAL A 1 126 ? 7.880 -9.485 -6.118 1.00 92.69 126 VAL A C 1
ATOM 1012 O O . VAL A 1 126 ? 7.312 -8.546 -6.673 1.00 92.69 126 VAL A O 1
ATOM 1015 N N . ASP A 1 127 ? 7.257 -10.615 -5.811 1.00 92.31 127 ASP A N 1
ATOM 1016 C CA . ASP A 1 127 ? 5.849 -10.857 -6.108 1.00 92.31 127 ASP A CA 1
ATOM 1017 C C . ASP A 1 127 ? 4.976 -10.283 -4.990 1.00 92.31 127 ASP A C 1
ATOM 1019 O O . ASP A 1 127 ? 5.062 -10.733 -3.856 1.00 92.31 127 ASP A O 1
ATOM 1023 N N . LEU A 1 128 ? 4.126 -9.299 -5.297 1.00 90.81 128 LEU A N 1
ATOM 1024 C CA . LEU A 1 128 ? 3.257 -8.668 -4.293 1.00 90.81 128 LEU A CA 1
ATOM 1025 C C . LEU A 1 128 ? 2.180 -9.628 -3.744 1.00 90.81 128 LEU A C 1
ATOM 1027 O O . LEU A 1 128 ? 1.514 -9.317 -2.761 1.00 90.81 128 LEU A O 1
ATOM 1031 N N . ARG A 1 129 ? 1.958 -10.776 -4.392 1.00 85.94 129 ARG A N 1
ATOM 1032 C CA . ARG A 1 129 ? 0.905 -11.729 -4.013 1.00 85.94 129 ARG A CA 1
ATOM 1033 C C . ARG A 1 129 ? 1.287 -12.627 -2.833 1.00 85.94 129 ARG A C 1
ATOM 1035 O O . ARG A 1 129 ? 0.385 -13.264 -2.289 1.00 85.94 129 ARG A O 1
ATOM 1042 N N . TYR A 1 130 ? 2.575 -12.715 -2.483 1.00 73.06 130 TYR A N 1
ATOM 1043 C CA . TYR A 1 130 ? 3.113 -13.668 -1.504 1.00 73.06 130 TYR A CA 1
ATOM 1044 C C . TYR A 1 130 ? 4.047 -13.012 -0.490 1.00 73.06 130 TYR A C 1
ATOM 1046 O O . TYR A 1 130 ? 4.858 -12.152 -0.893 1.00 73.06 130 TYR A O 1
#

Organism: Oesophagostomum dentatum (NCBI:txid61180)

Secondary structure (DSSP, 8-state):
--PPPPP-S--SSEEEEEEE-TT--S-SHHHHHHHHHHHHHHHHHHHHHTTTSSEEEE-GGGS--SS--SPPTT-SEEEEEE-SS-SSS-----TTS--EEEETTTT-EEEEETTS-EESSSSSSEETT-

Foldseek 3Di:
DPDDPDDLDDPDQEAEEAEAEQPCLQPDPVSVVLLVVLVVVVVVVVCVVVVSSHDYHYPHVVDDNHPQLDDDPPHQAYEYADAADRPDPDGDPAEPPCQWDADGPSRHYIYGHNRWPEDDPPPDTPDPND

Sequence (130 aa):
TNKLPKRKIWHQRVINWAFRDPFKLVADDERRHLVRVLISTAFALWEDALDGHLEFHDVSHLVSSRRDVTKPPGVDIDILFAKGSHGDKEAFDGRGRMVAHSAYPPGGILHLDADENWSFDGSRGVDLRY